Protein AF-A0A958FJ81-F1 (afdb_monomer_lite)

Secondary structure (DS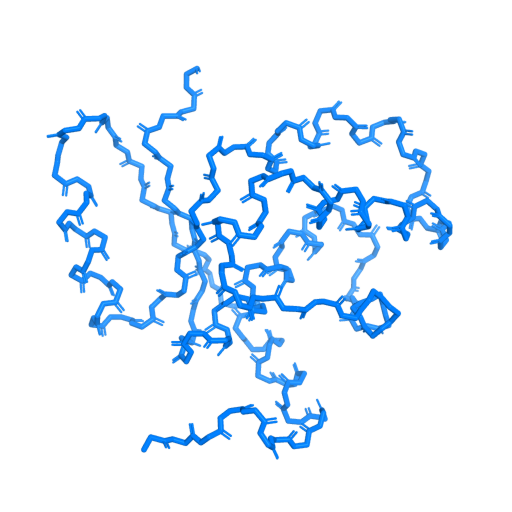SP, 8-state):
---GGGS-HHHHHHHHHHHHTSPPEEEE--TTSSHHHHHHHHHHHH-EEEE--SSHHHHHHHHGGGG--TTSHHHHHHHHHHHHHSTTHHHHSTT----HHHHHHT-SSSSHHHHHHHHHHHHHHHTT-SEEEEEES---

Foldseek 3Di:
DDDLVPDDPVVLLVLLVQQLPDDADEQEEAPPPCSVVVVVVCCVPQVELAFADQCPLVVLVVVLVVLPDLVPVVSVLVSLVVCCPPPCNCVRQPPQDDDSVVLVVSFPDSDSVSSVSSSQSSSSSVSVGSYGYYYHNDPD

Structure (mmCIF, N/CA/C/O backbone):
data_AF-A0A958FJ81-F1
#
_entry.id   AF-A0A958FJ81-F1
#
loop_
_atom_site.group_PDB
_atom_site.id
_atom_site.type_symbol
_atom_site.label_atom_id
_atom_site.label_alt_id
_atom_site.label_comp_id
_atom_site.label_asym_id
_atom_site.label_entity_id
_atom_site.label_seq_id
_atom_site.pdbx_PDB_ins_code
_atom_site.Cartn_x
_atom_site.Cartn_y
_atom_site.Cartn_z
_atom_site.occupancy
_atom_site.B_iso_or_equiv
_atom_site.auth_seq_id
_atom_site.auth_comp_id
_atom_site.auth_asym_id
_atom_site.auth_atom_id
_atom_site.pdbx_PDB_model_num
ATOM 1 N N . MET A 1 1 ? -21.718 -11.988 8.877 1.00 45.03 1 MET A N 1
ATOM 2 C CA . MET A 1 1 ? -20.321 -11.605 8.590 1.00 45.03 1 MET A CA 1
ATOM 3 C C . MET A 1 1 ? -20.007 -12.312 7.289 1.00 45.03 1 MET A C 1
ATOM 5 O O . MET A 1 1 ? -20.017 -13.530 7.301 1.00 45.03 1 MET A O 1
ATOM 9 N N . GLU A 1 2 ? -19.973 -11.595 6.166 1.00 49.75 2 GLU A N 1
ATOM 10 C CA . GLU A 1 2 ? -19.737 -12.222 4.853 1.00 49.75 2 GLU A CA 1
ATOM 11 C C . GLU A 1 2 ? -18.348 -12.859 4.828 1.00 49.75 2 GLU A C 1
ATOM 13 O O . GLU A 1 2 ? -17.392 -12.261 5.323 1.00 49.75 2 GLU A O 1
ATOM 18 N N . ASP A 1 3 ? -18.261 -14.074 4.294 1.00 50.91 3 ASP A N 1
ATOM 19 C CA . ASP A 1 3 ? -17.011 -14.811 4.165 1.00 50.91 3 ASP A CA 1
ATOM 20 C C . ASP A 1 3 ? -16.259 -14.314 2.919 1.00 50.91 3 ASP A C 1
ATOM 22 O O . ASP A 1 3 ? -16.578 -14.646 1.777 1.00 50.91 3 ASP A O 1
ATOM 26 N N . TYR A 1 4 ? -15.310 -13.403 3.136 1.00 55.81 4 TYR A N 1
ATOM 27 C CA . TYR A 1 4 ? -14.601 -12.670 2.077 1.00 55.81 4 TYR A CA 1
ATOM 28 C C . TYR A 1 4 ? -13.593 -13.530 1.293 1.00 55.81 4 TYR A C 1
ATOM 30 O O . TYR A 1 4 ? -13.112 -13.090 0.245 1.00 55.81 4 TYR A O 1
ATOM 38 N N . GLN A 1 5 ? -13.273 -14.730 1.791 1.00 54.81 5 GLN A N 1
ATOM 39 C CA . GLN A 1 5 ? -12.323 -15.667 1.180 1.00 54.81 5 GLN A CA 1
ATOM 40 C C . GLN A 1 5 ? -12.938 -16.468 0.012 1.00 54.81 5 GLN A C 1
ATOM 42 O O . GLN A 1 5 ? -12.200 -16.952 -0.837 1.00 54.81 5 GLN A O 1
ATOM 47 N N . THR A 1 6 ? -14.272 -16.562 -0.092 1.00 62.09 6 THR A N 1
ATOM 48 C CA . THR A 1 6 ? -14.977 -17.365 -1.120 1.00 62.09 6 THR A CA 1
ATOM 49 C C . THR A 1 6 ? -15.577 -16.543 -2.269 1.00 62.09 6 THR A C 1
ATOM 51 O O . THR A 1 6 ? -16.364 -17.061 -3.062 1.00 62.09 6 THR A O 1
ATOM 54 N N . MET A 1 7 ? -15.265 -15.246 -2.367 1.00 66.50 7 MET A N 1
ATOM 55 C CA . MET A 1 7 ? -15.808 -14.386 -3.425 1.00 66.50 7 MET A CA 1
ATOM 56 C C . MET A 1 7 ? -15.181 -14.680 -4.800 1.00 66.50 7 MET A C 1
ATOM 58 O O . MET A 1 7 ? -13.987 -14.975 -4.874 1.00 66.50 7 MET A O 1
ATOM 62 N N . PRO A 1 8 ? -15.940 -14.518 -5.906 1.00 77.88 8 PRO A N 1
ATOM 63 C CA . PRO A 1 8 ? -15.370 -14.553 -7.248 1.00 77.88 8 PRO A CA 1
ATOM 64 C C . PRO A 1 8 ? -14.228 -13.538 -7.367 1.00 77.88 8 PRO A C 1
ATOM 66 O O . PRO A 1 8 ? -14.359 -12.406 -6.892 1.00 77.88 8 PRO A O 1
ATOM 69 N N . LEU A 1 9 ? -13.134 -13.911 -8.038 1.00 71.81 9 LEU A N 1
ATOM 70 C CA . LEU A 1 9 ? -11.962 -13.041 -8.223 1.00 71.81 9 LEU A CA 1
ATOM 71 C C . LEU A 1 9 ? -12.337 -11.671 -8.813 1.00 71.81 9 LEU A C 1
ATOM 73 O O . LEU A 1 9 ? -11.823 -10.649 -8.368 1.00 71.81 9 LEU A O 1
ATOM 77 N N . SER A 1 10 ? -13.304 -11.625 -9.735 1.00 76.44 10 SER A N 1
ATOM 78 C CA . SER A 1 10 ? -13.827 -10.373 -10.301 1.00 76.44 10 SER A CA 1
ATOM 79 C C . SER A 1 10 ? -14.458 -9.450 -9.249 1.00 76.44 10 SER A C 1
ATOM 81 O O . SER A 1 10 ? -14.255 -8.235 -9.285 1.00 76.44 10 SER A O 1
ATOM 83 N N . THR A 1 11 ? -15.176 -10.010 -8.273 1.00 84.38 11 THR A N 1
ATOM 84 C CA . THR A 1 11 ? -15.790 -9.265 -7.164 1.00 84.38 11 THR A CA 1
ATOM 85 C C . THR A 1 11 ? -14.737 -8.770 -6.176 1.00 84.38 11 THR A C 1
ATOM 87 O O . THR A 1 11 ? -14.816 -7.626 -5.716 1.00 84.38 11 THR A O 1
ATOM 90 N N . LYS A 1 12 ? -13.726 -9.599 -5.878 1.00 89.50 12 LYS A N 1
ATOM 91 C CA . LYS A 1 12 ? -12.582 -9.209 -5.041 1.00 89.50 12 LYS A CA 1
ATOM 92 C C . LYS A 1 12 ? -11.860 -8.001 -5.645 1.00 89.50 12 LYS A C 1
ATOM 94 O O . LYS A 1 12 ? -11.693 -6.989 -4.964 1.00 89.50 12 LYS A O 1
ATOM 99 N N . GLU A 1 13 ? -11.504 -8.067 -6.927 1.00 93.31 13 GLU A N 1
ATOM 100 C CA . GLU A 1 13 ? -10.786 -6.985 -7.610 1.00 93.31 13 GLU A CA 1
ATOM 101 C C . GLU A 1 13 ? -11.593 -5.688 -7.665 1.00 93.31 13 GLU A C 1
ATOM 103 O O . GLU A 1 13 ? -11.061 -4.615 -7.371 1.00 93.31 13 GLU A O 1
ATOM 108 N N . ALA A 1 14 ? -12.897 -5.767 -7.949 1.00 92.56 14 ALA A N 1
ATOM 109 C CA . ALA A 1 14 ? -13.770 -4.596 -7.919 1.00 92.56 14 ALA A CA 1
ATOM 110 C C . ALA A 1 14 ? -13.767 -3.914 -6.539 1.00 92.56 14 ALA A C 1
ATOM 112 O O . ALA A 1 14 ? -13.678 -2.686 -6.444 1.00 92.56 14 ALA A O 1
ATOM 113 N N . LYS A 1 15 ? -13.801 -4.705 -5.458 1.00 93.56 15 LYS A N 1
ATOM 114 C CA . LYS A 1 15 ? -13.769 -4.188 -4.085 1.00 93.56 15 LYS A CA 1
ATOM 115 C C . LYS A 1 15 ? -12.410 -3.586 -3.729 1.00 93.56 15 LYS A C 1
ATOM 117 O O . LYS A 1 15 ? -12.363 -2.498 -3.161 1.00 93.56 15 LYS A O 1
ATOM 122 N N . ILE A 1 16 ? -11.310 -4.248 -4.083 1.00 95.19 16 ILE A N 1
ATOM 123 C CA . ILE A 1 16 ? -9.953 -3.725 -3.865 1.00 95.19 16 ILE A CA 1
ATOM 124 C C . ILE A 1 16 ? -9.777 -2.402 -4.600 1.00 95.19 16 ILE A C 1
ATOM 126 O O . ILE A 1 16 ? -9.313 -1.430 -4.005 1.00 95.19 16 ILE A O 1
ATOM 130 N N . ARG A 1 17 ? -10.217 -2.326 -5.858 1.00 94.50 17 ARG A N 1
ATOM 131 C CA . ARG A 1 17 ? -10.185 -1.098 -6.653 1.00 94.50 17 ARG A CA 1
ATOM 132 C C . ARG A 1 17 ? -10.986 0.024 -5.996 1.00 94.50 17 ARG A C 1
ATOM 134 O O . ARG A 1 17 ? -10.487 1.142 -5.879 1.00 94.50 17 ARG A O 1
ATOM 141 N N . GLN A 1 18 ? -12.192 -0.276 -5.509 1.00 94.75 18 GLN A N 1
ATOM 142 C CA . GLN A 1 18 ? -13.011 0.683 -4.767 1.00 94.75 18 GLN A CA 1
ATOM 143 C C . GLN A 1 18 ? -12.278 1.204 -3.523 1.00 94.75 18 GLN A C 1
ATOM 145 O O . GLN A 1 18 ? -12.193 2.415 -3.335 1.00 94.75 18 GLN A O 1
ATOM 150 N N . ILE A 1 19 ? -11.727 0.308 -2.697 1.00 95.19 19 ILE A N 1
ATOM 151 C CA . ILE A 1 19 ? -10.994 0.667 -1.475 1.00 95.19 19 ILE A CA 1
ATOM 152 C C . ILE A 1 19 ? -9.786 1.536 -1.819 1.00 95.19 19 ILE A C 1
ATOM 154 O O . ILE A 1 19 ? -9.608 2.599 -1.226 1.00 95.19 19 ILE A O 1
ATOM 158 N N . LYS A 1 20 ? -8.976 1.114 -2.792 1.00 94.50 20 LYS A N 1
ATOM 159 C CA . LYS A 1 20 ? -7.757 1.800 -3.232 1.00 94.50 20 LYS A CA 1
ATOM 160 C C . LYS A 1 20 ? -8.020 3.253 -3.635 1.00 94.50 20 LYS A C 1
ATOM 162 O O . LYS A 1 20 ? -7.237 4.134 -3.286 1.00 94.50 20 LYS A O 1
ATOM 167 N N . ASN A 1 21 ? -9.151 3.496 -4.297 1.00 93.31 21 ASN A N 1
ATOM 168 C CA . ASN A 1 21 ? -9.563 4.817 -4.772 1.00 93.31 21 ASN A CA 1
ATOM 169 C C . ASN A 1 21 ? -10.174 5.706 -3.675 1.00 93.31 21 ASN A C 1
ATOM 171 O O . ASN A 1 21 ? -10.480 6.871 -3.927 1.00 93.31 21 ASN A O 1
ATOM 175 N N . THR A 1 22 ? -10.333 5.201 -2.446 1.00 93.75 22 THR A N 1
ATOM 176 C CA . THR A 1 22 ? -10.703 6.049 -1.307 1.00 93.75 22 THR A CA 1
ATOM 177 C C . THR A 1 22 ? -9.515 6.893 -0.828 1.00 93.75 22 THR A C 1
ATOM 179 O O . THR A 1 22 ? -8.375 6.418 -0.846 1.00 93.75 22 THR A O 1
ATOM 182 N N . PRO A 1 23 ? -9.748 8.128 -0.342 1.00 91.19 23 PRO A N 1
ATOM 183 C CA . PRO A 1 23 ? -8.690 8.930 0.260 1.00 91.19 23 PRO A CA 1
ATOM 184 C C . PRO A 1 23 ? -8.087 8.230 1.491 1.00 91.19 23 PRO A C 1
ATOM 186 O O . PRO A 1 23 ? -8.852 7.852 2.399 1.00 91.19 23 PRO A O 1
ATOM 189 N N . PRO A 1 24 ? -6.748 8.087 1.562 1.00 91.06 24 PRO A N 1
ATOM 190 C CA . PRO A 1 24 ? -6.095 7.420 2.679 1.00 91.06 24 PRO A CA 1
ATOM 191 C C . PRO A 1 24 ? -6.248 8.200 3.981 1.00 91.06 24 PRO A C 1
ATOM 193 O O . PRO A 1 24 ? -6.343 9.427 3.987 1.00 91.06 24 PRO A O 1
ATOM 196 N N . VAL A 1 25 ? -6.217 7.478 5.101 1.00 90.25 25 VAL A N 1
ATOM 197 C CA . VAL A 1 25 ? -6.155 8.077 6.441 1.00 90.25 25 VAL A CA 1
ATOM 198 C C . VAL A 1 25 ? -4.801 7.798 7.068 1.00 90.25 25 VAL A C 1
ATOM 200 O O . VAL A 1 25 ? -4.422 6.644 7.255 1.00 90.25 25 VAL A O 1
ATOM 203 N N . PHE A 1 26 ? -4.093 8.858 7.443 1.00 87.56 26 PHE A N 1
ATOM 204 C CA . PHE A 1 26 ? -2.839 8.755 8.176 1.00 87.56 26 PHE A CA 1
ATOM 205 C C . PHE A 1 26 ? -3.019 9.268 9.598 1.00 87.56 26 PHE A C 1
ATOM 207 O O . PHE A 1 26 ? -3.521 10.369 9.812 1.00 87.56 26 PHE A O 1
ATOM 214 N N . ILE A 1 27 ? -2.610 8.458 10.573 1.00 86.19 27 ILE A N 1
ATOM 215 C CA . ILE A 1 27 ? -2.516 8.881 11.971 1.00 86.19 27 ILE A CA 1
ATOM 216 C C . ILE A 1 27 ? -1.044 9.144 12.265 1.00 86.19 27 ILE A C 1
ATOM 218 O O . ILE A 1 27 ? -0.240 8.208 12.280 1.00 86.19 27 ILE A O 1
ATOM 222 N N . ILE A 1 28 ? -0.729 10.415 12.507 1.00 83.75 28 ILE A N 1
ATOM 223 C CA . ILE A 1 28 ? 0.607 10.916 12.834 1.00 83.75 28 ILE A CA 1
ATOM 224 C C . ILE A 1 28 ? 0.575 11.434 14.271 1.00 83.75 28 ILE A C 1
ATOM 226 O O . ILE A 1 28 ? -0.376 12.101 14.676 1.00 83.75 28 ILE A O 1
ATOM 230 N N . GLY A 1 29 ? 1.603 11.121 15.050 1.00 78.62 29 GLY A N 1
ATOM 231 C CA . GLY A 1 29 ? 1.783 11.681 16.384 1.00 78.62 29 GLY A CA 1
ATOM 232 C C . GLY A 1 29 ? 2.860 10.938 17.157 1.00 78.62 29 GLY A C 1
ATOM 233 O O . GLY A 1 29 ? 3.096 9.760 16.900 1.00 78.62 29 GLY A O 1
ATOM 234 N N . SER A 1 30 ? 3.466 11.623 18.125 1.00 79.38 30 SER A N 1
ATOM 235 C CA . SER A 1 30 ? 4.607 11.117 18.890 1.00 79.38 30 SER A CA 1
ATOM 236 C C . SER A 1 30 ? 4.292 9.839 19.668 1.00 79.38 30 SER A C 1
ATOM 238 O O . SER A 1 30 ? 3.135 9.531 20.002 1.00 79.38 30 SER A O 1
ATOM 240 N N . GLN A 1 31 ? 5.333 9.079 20.011 1.00 75.81 31 GLN A N 1
ATOM 241 C CA . GLN A 1 31 ? 5.180 7.914 20.872 1.00 75.81 31 GLN A CA 1
ATOM 242 C C . GLN A 1 31 ? 4.511 8.310 22.204 1.00 75.81 31 GLN A C 1
ATOM 244 O O . GLN A 1 31 ? 4.840 9.321 22.811 1.00 75.81 31 GLN A O 1
ATOM 249 N N . ARG A 1 32 ? 3.553 7.492 22.668 1.00 77.69 32 ARG A N 1
ATOM 250 C CA . ARG A 1 32 ? 2.780 7.690 23.919 1.00 77.69 32 ARG A CA 1
ATOM 251 C C . ARG A 1 32 ? 1.780 8.865 23.937 1.00 77.69 32 ARG A C 1
ATOM 253 O O . ARG A 1 32 ? 1.129 9.045 24.956 1.00 77.69 32 ARG A O 1
ATOM 260 N N . SER A 1 33 ? 1.519 9.544 22.819 1.00 81.19 33 SER A N 1
ATOM 261 C CA . SER A 1 33 ? 0.509 10.627 22.698 1.00 81.19 33 SER A CA 1
ATOM 262 C C . SER A 1 33 ? -0.968 10.181 22.652 1.00 81.19 33 SER A C 1
ATOM 264 O O . SER A 1 33 ? -1.860 10.972 22.365 1.00 81.19 33 SER A O 1
ATOM 266 N N . GLY A 1 34 ? -1.265 8.898 22.872 1.00 81.94 34 GLY A N 1
ATOM 267 C CA . GLY A 1 34 ? -2.631 8.370 22.743 1.00 81.94 34 GLY A CA 1
ATOM 268 C C . GLY A 1 34 ? -3.049 7.984 21.315 1.00 81.94 34 GLY A C 1
ATOM 269 O O . GLY A 1 34 ? -4.150 7.463 21.127 1.00 81.94 34 GLY A O 1
ATOM 270 N N . THR A 1 35 ? -2.166 8.087 20.312 1.00 84.75 35 THR A N 1
ATOM 271 C CA . THR A 1 35 ? -2.445 7.651 18.922 1.00 84.75 35 THR A CA 1
ATOM 272 C C . THR A 1 35 ? -2.873 6.185 18.812 1.00 84.75 35 THR A C 1
ATOM 274 O O . THR A 1 35 ? -3.602 5.818 17.897 1.00 84.75 35 THR A O 1
ATOM 277 N N . SER A 1 36 ? -2.466 5.314 19.743 1.00 85.06 36 SER A N 1
ATOM 278 C CA . SER A 1 36 ? -2.942 3.920 19.815 1.00 85.06 36 SER A CA 1
ATOM 279 C C . SER A 1 36 ? -4.404 3.789 20.240 1.00 85.06 36 SER A C 1
ATOM 281 O O . SER A 1 36 ? -5.082 2.867 19.791 1.00 85.06 36 SER A O 1
ATOM 283 N N . PHE A 1 37 ? -4.895 4.676 21.106 1.00 87.00 37 PHE A N 1
ATOM 284 C CA . PHE A 1 37 ? -6.309 4.714 21.467 1.00 87.00 37 PHE A CA 1
ATOM 285 C C . PHE A 1 37 ? -7.141 5.242 20.296 1.00 87.00 37 PHE A C 1
ATOM 287 O O . PHE A 1 37 ? -8.053 4.548 19.851 1.00 87.00 37 PHE A O 1
ATOM 294 N N . LEU A 1 38 ? -6.744 6.387 19.726 1.00 86.44 38 LEU A N 1
ATOM 295 C CA . LEU A 1 38 ? -7.403 6.985 18.561 1.00 86.44 38 LEU A CA 1
ATOM 296 C C . LEU A 1 38 ? -7.479 6.010 17.379 1.00 86.44 38 LEU A C 1
ATOM 298 O O . LEU A 1 38 ? -8.542 5.811 16.799 1.00 86.44 38 LEU A O 1
ATOM 302 N N . TYR A 1 39 ? -6.369 5.334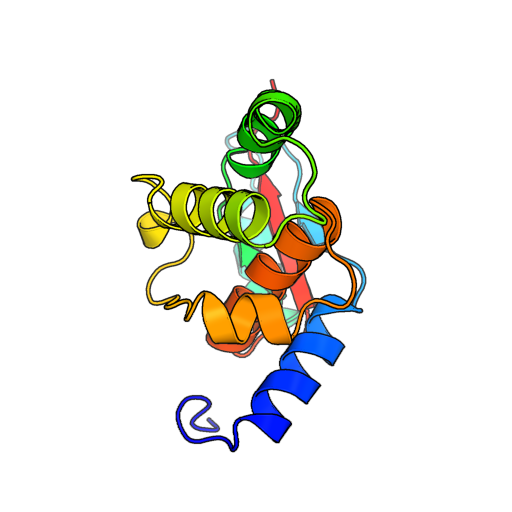 17.083 1.00 86.69 39 TYR A N 1
ATOM 303 C CA . TYR A 1 39 ? -6.300 4.275 16.079 1.00 86.69 39 TYR A CA 1
ATOM 304 C C . TYR A 1 39 ? -7.375 3.199 16.288 1.00 86.69 39 TYR A C 1
ATOM 306 O O . TYR A 1 39 ? -8.092 2.870 15.349 1.00 86.69 39 TYR A O 1
ATOM 314 N N . ARG A 1 40 ? -7.525 2.669 17.513 1.00 86.12 40 ARG A N 1
ATOM 315 C CA . ARG A 1 40 ? -8.495 1.597 17.806 1.00 86.12 40 ARG A CA 1
ATOM 316 C C . ARG A 1 40 ? -9.935 2.086 17.671 1.00 86.12 40 ARG A C 1
ATOM 318 O O . ARG A 1 40 ? -10.773 1.357 17.144 1.00 86.12 40 ARG A O 1
ATOM 325 N N . LEU A 1 41 ? -10.205 3.312 18.120 1.00 88.12 41 LEU A N 1
ATOM 326 C CA . LEU A 1 41 ? -11.515 3.949 18.000 1.00 88.12 41 LEU A CA 1
ATOM 327 C C . LEU A 1 41 ? -11.908 4.100 16.521 1.00 88.12 41 LEU A C 1
ATOM 329 O O . LEU A 1 41 ? -12.951 3.606 16.094 1.00 88.12 41 LEU A O 1
ATOM 333 N N . ILE A 1 42 ? -11.036 4.720 15.723 1.00 88.44 42 ILE A N 1
ATOM 334 C CA . ILE A 1 42 ? -11.277 4.972 14.300 1.00 88.44 42 ILE A CA 1
ATOM 335 C C . ILE A 1 42 ? -11.367 3.660 13.520 1.00 88.44 42 ILE A C 1
ATOM 337 O O . ILE A 1 42 ? -12.273 3.498 12.706 1.00 88.44 42 ILE A O 1
ATOM 341 N N . GLN A 1 43 ? -10.475 2.700 13.781 1.00 86.81 43 GLN A N 1
ATOM 342 C CA . GLN A 1 43 ? -10.498 1.401 13.111 1.00 86.81 43 GLN A CA 1
ATOM 343 C C . GLN A 1 43 ? -11.849 0.698 13.302 1.00 86.81 43 GLN A C 1
ATOM 345 O O . GLN A 1 43 ? -12.403 0.173 12.338 1.00 86.81 43 GLN A O 1
ATOM 350 N N . ARG A 1 44 ? -12.402 0.719 14.524 1.00 85.00 44 ARG A N 1
ATOM 351 C CA . ARG A 1 44 ? -13.681 0.071 14.845 1.00 85.00 44 ARG A CA 1
ATOM 352 C C . ARG A 1 44 ? -14.877 0.764 14.192 1.00 85.00 44 ARG A C 1
ATOM 354 O O . ARG A 1 44 ? -15.740 0.084 13.645 1.00 85.00 44 ARG A O 1
ATOM 361 N N . HIS A 1 45 ? -14.947 2.092 14.268 1.00 87.19 45 HIS A N 1
ATOM 362 C CA . HIS A 1 45 ? -16.142 2.836 13.856 1.00 87.19 45 HIS A CA 1
ATOM 363 C C . HIS A 1 45 ? -16.133 3.241 12.381 1.00 87.19 45 HIS A C 1
ATOM 365 O O . HIS A 1 45 ? -17.179 3.228 11.743 1.00 87.19 45 HIS A O 1
ATOM 371 N N . LEU A 1 46 ? -14.962 3.553 11.823 1.00 87.12 46 LEU A N 1
ATOM 372 C CA . LEU A 1 46 ? -14.817 3.988 10.431 1.00 87.12 46 LEU A CA 1
ATOM 373 C C . LEU A 1 46 ? -14.353 2.860 9.501 1.00 87.12 46 LEU A C 1
ATOM 375 O O . LEU A 1 46 ? -14.176 3.101 8.313 1.00 87.12 46 LEU A O 1
ATOM 379 N N . ARG A 1 47 ? -14.160 1.638 10.030 1.00 89.12 47 ARG A N 1
ATOM 380 C CA . ARG A 1 47 ? -13.744 0.431 9.289 1.00 89.12 47 ARG A CA 1
ATOM 381 C C . ARG A 1 47 ? -12.600 0.729 8.310 1.00 89.12 47 ARG A C 1
ATOM 383 O O . ARG A 1 47 ? -12.732 0.526 7.102 1.00 89.12 47 ARG A O 1
ATOM 390 N N . ILE A 1 48 ? -11.498 1.243 8.858 1.00 90.19 48 ILE A N 1
ATOM 391 C CA . ILE A 1 48 ? -10.275 1.577 8.118 1.00 90.19 48 ILE A CA 1
ATOM 392 C C . ILE A 1 48 ? -9.234 0.482 8.347 1.00 90.19 48 ILE A C 1
ATOM 394 O O . ILE A 1 48 ? -8.881 0.174 9.488 1.00 90.19 48 ILE A O 1
ATOM 398 N N . GLY A 1 49 ? -8.724 -0.088 7.260 1.00 90.19 49 GLY A N 1
ATOM 399 C CA . GLY A 1 49 ? -7.637 -1.054 7.268 1.00 90.19 49 GLY A CA 1
ATOM 400 C C . GLY A 1 49 ? -6.306 -0.338 7.412 1.00 90.19 49 GLY A C 1
ATOM 401 O O . GLY A 1 49 ? -5.670 0.009 6.419 1.00 90.19 49 GLY A O 1
ATOM 402 N N . PHE A 1 50 ? -5.892 -0.088 8.650 1.00 86.25 50 PHE A N 1
ATOM 403 C CA . PHE A 1 50 ? -4.598 0.525 8.903 1.00 86.25 50 PHE A CA 1
ATOM 404 C C . PHE A 1 50 ? -3.474 -0.505 8.781 1.00 86.25 50 PHE A C 1
ATOM 406 O O . PHE A 1 50 ? -3.427 -1.469 9.551 1.00 86.25 50 PHE A O 1
ATOM 413 N N . GLY A 1 51 ? -2.557 -0.296 7.841 1.00 79.75 51 GLY A N 1
ATOM 414 C CA . GLY A 1 51 ? -1.288 -1.017 7.821 1.00 79.75 51 GLY A CA 1
ATOM 415 C C . GLY A 1 51 ? -0.384 -0.516 8.944 1.00 79.75 51 GLY A C 1
ATOM 416 O O . GLY A 1 51 ? -0.371 0.673 9.279 1.00 79.75 51 GLY A O 1
ATOM 417 N N . ARG A 1 52 ? 0.373 -1.430 9.552 1.00 74.56 52 ARG A N 1
ATOM 418 C CA . ARG A 1 52 ? 1.359 -1.099 10.592 1.00 74.56 52 ARG A CA 1
ATOM 419 C C . ARG A 1 52 ? 2.738 -0.921 9.969 1.00 74.56 52 ARG A C 1
ATOM 421 O O . ARG A 1 52 ? 3.702 -1.499 10.468 1.00 74.56 52 ARG A O 1
ATOM 428 N N . ASP A 1 53 ? 2.819 -0.181 8.869 1.00 72.94 53 ASP A N 1
ATOM 429 C CA . ASP A 1 53 ? 4.097 0.103 8.232 1.00 72.94 53 ASP A CA 1
ATOM 430 C C . ASP A 1 53 ? 4.911 1.064 9.107 1.00 72.94 53 ASP A C 1
ATOM 432 O O . ASP A 1 53 ? 4.481 2.176 9.397 1.00 72.94 53 ASP A O 1
ATOM 436 N N . ASN A 1 54 ? 6.095 0.633 9.535 1.00 73.25 54 ASN A N 1
ATOM 437 C CA . ASN A 1 54 ? 7.031 1.473 10.286 1.00 73.25 54 ASN A CA 1
ATOM 438 C C . ASN A 1 54 ? 8.014 2.170 9.323 1.00 73.25 54 ASN A C 1
ATOM 440 O O . ASN A 1 54 ? 9.217 2.214 9.575 1.00 73.25 54 ASN A O 1
ATOM 444 N N . GLY A 1 55 ? 7.509 2.669 8.193 1.00 77.25 55 GLY A N 1
ATOM 445 C CA . GLY A 1 55 ? 8.308 3.331 7.165 1.00 77.25 55 GLY A CA 1
ATOM 446 C C . GLY A 1 55 ? 9.084 2.387 6.241 1.00 77.25 55 GLY A C 1
ATOM 447 O O . GLY A 1 55 ? 10.002 2.853 5.567 1.00 77.25 55 GLY A O 1
ATOM 448 N N . ASN A 1 56 ? 8.734 1.099 6.152 1.00 81.81 56 ASN A N 1
ATOM 449 C CA . ASN A 1 56 ? 9.359 0.186 5.190 1.00 81.81 56 ASN A CA 1
ATOM 450 C C . ASN A 1 56 ? 9.093 0.649 3.760 1.00 81.81 56 ASN A C 1
ATOM 452 O O . ASN A 1 56 ? 10.024 0.678 2.960 1.00 81.81 56 ASN A O 1
ATOM 456 N N . PHE A 1 57 ? 7.881 1.129 3.455 1.00 87.38 57 PHE A N 1
ATOM 457 C CA . PHE A 1 57 ? 7.610 1.697 2.133 1.00 87.38 57 PHE A CA 1
ATOM 458 C C . PHE A 1 57 ? 8.398 2.992 1.881 1.00 87.38 57 PHE A C 1
ATOM 460 O O . PHE A 1 57 ? 8.761 3.291 0.747 1.00 87.38 57 PHE A O 1
ATOM 467 N N . VAL A 1 58 ? 8.741 3.765 2.910 1.00 86.81 58 VAL A N 1
ATOM 468 C CA . VAL A 1 58 ? 9.619 4.934 2.721 1.00 86.81 58 VAL A CA 1
ATOM 469 C C . VAL A 1 58 ? 11.064 4.496 2.471 1.00 86.81 58 VAL A C 1
ATOM 471 O O . VAL A 1 58 ? 11.740 5.067 1.619 1.00 86.81 58 VAL A O 1
ATOM 474 N N . ARG A 1 59 ? 11.545 3.462 3.170 1.00 86.31 59 ARG A N 1
ATOM 475 C CA . ARG A 1 59 ? 12.887 2.893 2.962 1.00 86.31 59 ARG A CA 1
ATOM 476 C C . ARG A 1 59 ? 13.029 2.280 1.569 1.00 86.31 59 ARG A C 1
ATOM 478 O O . ARG A 1 59 ? 13.983 2.601 0.873 1.00 86.31 59 ARG A O 1
ATOM 485 N N . LEU A 1 60 ? 12.054 1.487 1.134 1.00 88.50 60 LEU A N 1
ATOM 486 C CA . LEU A 1 60 ? 12.006 0.900 -0.207 1.00 88.50 60 LEU A CA 1
ATOM 487 C C . LEU A 1 60 ? 11.952 1.957 -1.309 1.00 88.50 60 LEU A C 1
ATOM 489 O O . LEU A 1 60 ? 12.619 1.810 -2.326 1.00 88.50 60 LEU A O 1
ATOM 493 N N . MET A 1 61 ? 11.238 3.066 -1.089 1.00 90.69 61 MET A N 1
ATOM 494 C CA . MET A 1 61 ? 11.227 4.184 -2.035 1.00 90.69 61 MET A CA 1
ATOM 495 C C . MET A 1 61 ? 12.638 4.740 -2.282 1.00 90.69 61 MET A C 1
ATOM 497 O O . MET A 1 61 ? 12.967 5.094 -3.409 1.00 90.69 61 MET A O 1
ATOM 501 N N . LYS A 1 62 ? 13.496 4.781 -1.251 1.00 91.56 62 LYS A N 1
ATOM 502 C CA . LYS A 1 62 ? 14.904 5.199 -1.393 1.00 91.56 62 LYS A CA 1
ATOM 503 C C . LYS A 1 62 ? 15.742 4.183 -2.172 1.00 91.56 62 LYS A C 1
ATOM 505 O O . LYS A 1 62 ? 16.750 4.558 -2.760 1.00 91.56 62 LYS A O 1
ATOM 510 N N . LEU A 1 63 ? 15.329 2.917 -2.176 1.00 92.38 63 LEU A N 1
ATOM 511 C CA . LEU A 1 63 ? 15.974 1.843 -2.928 1.00 92.38 63 LEU A CA 1
ATOM 512 C C . LEU A 1 63 ? 15.422 1.698 -4.353 1.00 92.38 63 LEU A C 1
ATOM 514 O O . LEU A 1 63 ? 15.989 0.954 -5.146 1.00 92.38 63 LEU A O 1
ATOM 518 N N . LEU A 1 64 ? 14.358 2.428 -4.702 1.00 94.31 64 LEU A N 1
ATOM 519 C CA . LEU A 1 64 ? 13.689 2.329 -5.997 1.00 94.31 64 LEU A CA 1
ATOM 520 C C . LEU A 1 64 ? 14.634 2.458 -7.209 1.00 94.31 64 LEU A C 1
ATOM 522 O O . LEU A 1 64 ? 14.476 1.668 -8.137 1.00 94.31 64 LEU A O 1
ATOM 526 N N . PRO A 1 65 ? 15.654 3.347 -7.216 1.00 95.56 65 PRO A N 1
ATOM 527 C CA . PRO A 1 65 ? 16.597 3.431 -8.334 1.00 95.56 65 PRO A CA 1
ATOM 528 C C . PRO A 1 65 ? 17.370 2.131 -8.610 1.00 95.56 65 PRO A C 1
ATOM 530 O O . PRO A 1 65 ? 17.743 1.880 -9.752 1.00 95.56 65 PRO A O 1
ATOM 533 N N . TYR A 1 66 ? 17.571 1.273 -7.602 1.00 95.94 66 TYR A N 1
ATOM 534 C CA . TYR A 1 66 ? 18.236 -0.028 -7.764 1.00 95.94 66 TYR A CA 1
ATOM 535 C C . TYR A 1 66 ? 17.330 -1.094 -8.394 1.00 95.94 66 TYR A C 1
ATOM 537 O O . TYR A 1 66 ? 17.795 -2.190 -8.711 1.00 95.94 66 TYR A O 1
ATOM 545 N N . TYR A 1 67 ? 16.037 -0.803 -8.567 1.00 96.00 67 TYR A N 1
ATOM 546 C CA . TYR A 1 67 ? 15.104 -1.693 -9.253 1.00 96.00 67 TYR A CA 1
ATOM 547 C C . TYR A 1 67 ? 15.119 -1.542 -10.770 1.00 96.00 67 TYR A C 1
ATOM 549 O O . TYR A 1 67 ? 14.727 -2.480 -11.452 1.00 96.00 67 TYR A O 1
ATOM 557 N N . GLY A 1 68 ? 15.632 -0.428 -11.297 1.00 96.12 68 GLY A N 1
ATOM 558 C CA . GLY A 1 68 ? 15.564 -0.123 -12.724 1.00 96.12 68 GLY A CA 1
ATOM 559 C C . GLY A 1 68 ? 14.169 0.339 -13.152 1.00 96.12 68 GLY A C 1
ATOM 560 O O . GLY A 1 68 ? 13.386 0.843 -12.344 1.00 96.12 68 GLY A O 1
ATOM 561 N N . ASP A 1 69 ? 13.864 0.197 -14.442 1.00 97.00 69 ASP A N 1
ATOM 562 C CA . ASP A 1 69 ? 12.566 0.587 -14.995 1.00 97.00 69 ASP A CA 1
ATOM 563 C C . ASP A 1 69 ? 11.477 -0.412 -14.580 1.00 97.00 69 ASP A C 1
ATOM 565 O O . ASP A 1 69 ? 11.565 -1.600 -14.892 1.00 97.00 69 ASP A O 1
ATOM 569 N N . LEU A 1 70 ? 10.432 0.072 -13.904 1.00 96.88 70 LEU A N 1
ATOM 570 C CA . LEU A 1 70 ? 9.282 -0.739 -13.488 1.00 96.88 70 LEU A CA 1
ATOM 571 C C . LEU A 1 70 ? 8.358 -1.127 -14.650 1.00 96.88 70 LEU A C 1
ATOM 573 O O . LEU A 1 70 ? 7.465 -1.956 -14.469 1.00 96.88 70 LEU A O 1
ATOM 577 N N . ASN A 1 71 ? 8.541 -0.548 -15.840 1.00 96.62 71 ASN A N 1
ATOM 578 C CA . ASN A 1 71 ? 7.874 -1.039 -17.041 1.00 96.62 71 ASN A CA 1
ATOM 579 C C . ASN A 1 71 ? 8.428 -2.395 -17.487 1.00 96.62 71 ASN A C 1
ATOM 581 O O . ASN A 1 71 ? 7.706 -3.132 -18.157 1.00 96.62 71 ASN A O 1
ATOM 585 N N . ASP A 1 72 ? 9.634 -2.770 -17.057 1.00 97.62 72 ASP A N 1
ATOM 586 C CA . ASP A 1 72 ? 10.121 -4.138 -17.172 1.00 97.62 72 ASP A CA 1
ATOM 587 C C . ASP A 1 72 ? 9.439 -5.023 -16.114 1.00 97.62 72 ASP A C 1
ATOM 589 O O . ASP A 1 72 ? 9.532 -4.799 -14.902 1.00 97.62 72 ASP A O 1
ATOM 593 N N . THR A 1 73 ? 8.738 -6.057 -16.581 1.00 96.75 73 THR A N 1
ATOM 594 C CA . THR A 1 73 ? 8.020 -6.997 -15.716 1.00 96.75 73 THR A CA 1
ATOM 595 C C . THR A 1 73 ? 8.953 -7.740 -14.756 1.00 96.75 73 THR A C 1
ATOM 597 O O . THR A 1 73 ? 8.533 -8.025 -13.635 1.00 96.75 73 THR A O 1
ATOM 600 N N . ALA A 1 74 ? 10.206 -8.016 -15.130 1.00 97.56 74 ALA A N 1
ATOM 601 C CA . ALA A 1 74 ? 11.168 -8.665 -14.241 1.00 97.56 74 ALA A CA 1
ATOM 602 C C . ALA A 1 74 ? 11.550 -7.752 -13.065 1.00 97.56 74 ALA A C 1
ATOM 604 O O . ALA A 1 74 ? 11.548 -8.189 -11.912 1.00 97.56 74 ALA A O 1
ATOM 605 N N . ASN A 1 75 ? 11.791 -6.467 -13.340 1.00 97.62 75 ASN A N 1
ATOM 606 C CA . ASN A 1 75 ? 12.093 -5.463 -12.316 1.00 97.62 75 ASN A CA 1
ATOM 607 C C . ASN A 1 75 ? 10.907 -5.242 -11.373 1.00 97.62 75 ASN A C 1
ATOM 609 O O . ASN A 1 75 ? 11.074 -5.215 -10.152 1.00 97.62 75 ASN A O 1
ATOM 613 N N . LEU A 1 76 ? 9.698 -5.143 -11.933 1.00 97.50 76 LEU A N 1
ATOM 614 C CA . LEU A 1 76 ? 8.462 -5.010 -11.166 1.00 97.50 76 LEU A CA 1
ATOM 615 C C . LEU A 1 76 ? 8.213 -6.227 -10.268 1.00 97.50 76 LEU A C 1
ATOM 617 O O . LEU A 1 76 ? 7.902 -6.068 -9.087 1.00 97.50 76 LEU A O 1
ATOM 621 N N . ARG A 1 77 ? 8.383 -7.440 -10.809 1.00 97.94 77 ARG A N 1
ATOM 622 C CA . ARG A 1 77 ? 8.249 -8.689 -10.052 1.00 97.94 77 ARG A CA 1
ATOM 623 C C . ARG A 1 77 ? 9.253 -8.746 -8.909 1.00 97.94 77 ARG A C 1
ATOM 625 O O . ARG A 1 77 ? 8.863 -9.075 -7.793 1.00 97.94 77 ARG A O 1
ATOM 632 N N . ARG A 1 78 ? 10.513 -8.385 -9.168 1.00 97.25 78 ARG A N 1
ATOM 633 C CA . ARG A 1 78 ? 11.556 -8.343 -8.138 1.00 97.25 78 ARG A CA 1
ATOM 634 C C . ARG A 1 78 ? 11.208 -7.363 -7.024 1.00 97.25 78 ARG A C 1
ATOM 636 O O . ARG A 1 78 ? 11.302 -7.731 -5.865 1.00 97.25 78 ARG A O 1
ATOM 643 N N . LEU A 1 79 ? 10.738 -6.160 -7.355 1.00 96.69 79 LEU A N 1
ATOM 644 C CA . LEU A 1 79 ? 10.287 -5.191 -6.352 1.00 96.69 79 LEU A CA 1
ATOM 645 C C . LEU A 1 79 ? 9.155 -5.745 -5.478 1.00 96.69 79 LEU A C 1
ATOM 647 O O . LEU A 1 79 ? 9.196 -5.598 -4.261 1.00 96.69 79 LEU A O 1
ATOM 651 N N . ILE A 1 80 ? 8.142 -6.369 -6.082 1.00 96.62 80 ILE A N 1
ATOM 652 C CA . ILE A 1 80 ? 7.005 -6.923 -5.334 1.00 96.62 80 ILE A CA 1
ATOM 653 C C . ILE A 1 80 ? 7.446 -8.105 -4.461 1.00 96.62 80 ILE A C 1
ATOM 655 O O . ILE A 1 80 ? 7.027 -8.163 -3.307 1.00 96.62 80 ILE A O 1
ATOM 659 N N . SER A 1 81 ? 8.312 -8.989 -4.974 1.00 96.00 81 SER A N 1
ATOM 660 C CA . SER A 1 81 ? 8.913 -10.082 -4.194 1.00 96.00 81 SER A CA 1
ATOM 661 C C . SER A 1 81 ? 9.688 -9.532 -3.001 1.00 96.00 81 SER A C 1
ATOM 663 O O . SER A 1 81 ? 9.402 -9.871 -1.860 1.00 96.00 81 SER A O 1
ATOM 665 N N . ASP A 1 82 ? 10.584 -8.576 -3.241 1.00 94.62 82 ASP A N 1
ATOM 666 C CA . ASP A 1 82 ? 11.397 -7.995 -2.179 1.00 94.62 82 ASP A CA 1
ATOM 667 C C . ASP A 1 82 ? 10.524 -7.331 -1.105 1.00 94.62 82 ASP A C 1
ATOM 669 O O . ASP A 1 82 ? 10.856 -7.414 0.070 1.00 94.62 82 ASP A O 1
ATOM 673 N N . ILE A 1 83 ? 9.386 -6.715 -1.465 1.00 92.62 83 ILE A N 1
ATOM 674 C CA . ILE A 1 83 ? 8.427 -6.160 -0.494 1.00 92.62 83 ILE A CA 1
ATOM 675 C C . ILE A 1 83 ? 7.836 -7.251 0.409 1.00 92.62 83 ILE A C 1
ATOM 677 O O . ILE A 1 83 ? 7.763 -7.043 1.624 1.00 92.62 83 ILE A O 1
ATOM 681 N N . ILE A 1 84 ? 7.375 -8.367 -0.166 1.00 93.00 84 ILE A N 1
ATOM 682 C CA . ILE A 1 84 ? 6.739 -9.452 0.601 1.00 93.00 84 ILE A CA 1
ATOM 683 C C . ILE A 1 84 ? 7.755 -10.250 1.426 1.00 93.00 84 ILE A C 1
ATOM 685 O O . ILE A 1 84 ? 7.406 -10.745 2.498 1.00 93.00 84 ILE A O 1
ATOM 689 N N . ASP A 1 85 ? 9.008 -10.298 0.969 1.00 91.38 85 ASP A N 1
ATOM 690 C CA . ASP A 1 85 ? 10.111 -11.016 1.608 1.00 91.38 85 ASP A CA 1
ATOM 691 C C . ASP A 1 85 ? 10.767 -10.216 2.749 1.00 91.38 85 ASP A C 1
ATOM 693 O O . ASP A 1 85 ? 11.587 -10.754 3.500 1.00 91.38 85 ASP A O 1
ATOM 697 N N . ILE A 1 86 ? 10.387 -8.943 2.949 1.00 88.06 86 ILE A N 1
ATOM 698 C CA . ILE A 1 86 ? 10.814 -8.171 4.125 1.00 88.06 86 ILE A CA 1
ATOM 699 C C . ILE A 1 86 ? 10.409 -8.942 5.395 1.00 88.06 86 ILE A C 1
ATOM 701 O O . ILE A 1 86 ? 9.219 -9.212 5.584 1.00 88.06 86 ILE A O 1
ATOM 705 N N . PRO A 1 87 ? 11.338 -9.229 6.331 1.00 83.38 87 PRO A N 1
ATOM 706 C CA . PRO A 1 87 ? 11.043 -10.009 7.539 1.00 83.38 87 PRO A CA 1
ATOM 707 C C . PRO A 1 87 ? 9.870 -9.470 8.373 1.00 83.38 87 PRO A C 1
ATOM 709 O O . PRO A 1 87 ? 9.175 -10.204 9.082 1.00 83.38 87 PRO A O 1
ATOM 712 N N . GLU A 1 88 ? 9.639 -8.161 8.327 1.00 83.06 88 GLU A N 1
ATOM 713 C CA . GLU A 1 88 ? 8.533 -7.503 9.004 1.00 83.06 88 GLU A CA 1
ATOM 714 C C . GLU A 1 88 ? 7.204 -7.566 8.243 1.00 83.06 88 GLU A C 1
ATOM 716 O O . GLU A 1 88 ? 6.177 -7.329 8.881 1.00 83.06 88 GLU A O 1
ATOM 721 N N . PHE A 1 89 ? 7.175 -7.877 6.941 1.00 85.69 89 PHE A N 1
ATOM 722 C CA . PHE A 1 89 ? 5.968 -7.821 6.107 1.00 85.69 89 PHE A CA 1
ATOM 723 C C . PHE A 1 89 ? 4.830 -8.644 6.715 1.00 85.69 89 PHE A C 1
ATOM 725 O O . PHE A 1 89 ? 3.797 -8.079 7.076 1.00 85.69 89 PHE A O 1
ATOM 732 N N . GLY A 1 90 ? 5.056 -9.934 6.980 1.00 84.25 90 GLY A N 1
ATOM 733 C CA . GLY A 1 90 ? 4.054 -10.806 7.606 1.00 84.25 90 GLY A CA 1
ATOM 734 C C . GLY A 1 90 ? 3.640 -10.363 9.018 1.00 84.25 90 GLY A C 1
ATOM 735 O O . GLY A 1 90 ? 2.498 -10.555 9.429 1.00 84.25 90 GLY A O 1
ATOM 736 N N . LYS A 1 91 ? 4.523 -9.683 9.764 1.00 83.25 91 LYS A N 1
ATOM 737 C CA . LYS A 1 91 ? 4.178 -9.099 11.077 1.00 83.25 91 LYS A CA 1
ATOM 738 C C . LYS A 1 91 ? 3.305 -7.850 10.938 1.00 83.25 91 LYS A C 1
ATOM 740 O O . LYS A 1 91 ? 2.534 -7.535 11.848 1.00 83.25 91 LYS A O 1
ATOM 745 N N . ARG A 1 92 ? 3.450 -7.095 9.844 1.00 81.69 92 ARG A N 1
ATOM 746 C CA . ARG A 1 92 ? 2.707 -5.845 9.594 1.00 81.69 92 ARG A CA 1
ATOM 747 C C . ARG A 1 92 ? 1.391 -6.082 8.869 1.00 81.69 92 ARG A C 1
ATOM 749 O O . ARG A 1 92 ? 0.432 -5.363 9.150 1.00 81.69 92 ARG A O 1
ATOM 756 N N . PHE A 1 93 ? 1.349 -7.112 8.034 1.00 87.50 93 PHE A N 1
ATOM 757 C CA . PHE A 1 93 ? 0.201 -7.555 7.256 1.00 87.50 93 PHE A CA 1
ATOM 758 C C . PHE A 1 93 ? -0.119 -9.036 7.544 1.00 87.50 93 PHE A C 1
ATOM 760 O O . PHE A 1 93 ? -0.069 -9.872 6.646 1.00 87.50 93 PHE A O 1
ATOM 767 N N . PRO A 1 94 ? -0.436 -9.411 8.800 1.00 87.75 94 PRO A N 1
ATOM 768 C CA . PRO A 1 94 ? -0.657 -10.809 9.162 1.00 87.75 94 PRO A CA 1
ATOM 769 C C . PRO A 1 94 ? -1.848 -11.427 8.423 1.00 87.75 94 PRO A C 1
ATOM 771 O O . PRO A 1 94 ? -2.974 -10.917 8.509 1.00 87.75 94 PRO A O 1
ATOM 774 N N . GLY A 1 95 ? -1.573 -12.551 7.755 1.00 89.38 95 GLY A N 1
ATOM 775 C CA . GLY A 1 95 ? -2.519 -13.299 6.922 1.00 89.38 95 GLY A CA 1
ATOM 776 C C . GLY A 1 95 ? -2.724 -12.716 5.523 1.00 89.38 95 GLY A C 1
ATOM 777 O O . GLY A 1 95 ? -3.639 -13.147 4.831 1.00 89.38 95 GLY A O 1
ATOM 778 N N . LEU A 1 96 ? -1.937 -11.707 5.125 1.00 91.88 96 LEU A N 1
ATOM 779 C CA . LEU A 1 96 ? -1.968 -11.188 3.764 1.00 91.88 96 LEU A CA 1
ATOM 780 C C . LEU A 1 96 ? -1.069 -12.038 2.868 1.00 91.88 96 LEU A C 1
ATOM 782 O O . LEU A 1 96 ? 0.153 -11.947 2.944 1.00 91.88 96 LEU A O 1
ATOM 786 N N . GLU A 1 97 ? -1.700 -12.828 2.010 1.00 91.94 97 GLU A N 1
ATOM 787 C CA . GLU A 1 97 ? -1.038 -13.608 0.969 1.00 91.94 97 GLU A CA 1
ATOM 788 C C . GLU A 1 97 ? -1.192 -12.892 -0.373 1.00 91.94 97 GLU A C 1
ATOM 790 O O . GLU A 1 97 ? -2.285 -12.440 -0.728 1.00 91.94 97 GLU A O 1
ATOM 795 N N . ILE A 1 98 ? -0.083 -12.756 -1.099 1.00 93.75 98 ILE A N 1
ATOM 796 C CA . ILE A 1 98 ? -0.025 -12.048 -2.376 1.00 93.75 98 ILE A CA 1
ATOM 797 C C . ILE A 1 98 ? 0.426 -13.026 -3.452 1.00 93.75 98 ILE A C 1
ATOM 799 O O . ILE A 1 98 ? 1.564 -13.489 -3.447 1.00 93.75 98 ILE A O 1
ATOM 803 N N . ASP A 1 99 ? -0.464 -13.293 -4.401 1.00 94.81 99 ASP A N 1
ATOM 804 C CA . ASP A 1 99 ? -0.091 -13.854 -5.694 1.00 94.81 99 ASP A CA 1
ATOM 805 C C . ASP A 1 99 ? 0.509 -12.721 -6.534 1.00 94.81 99 ASP A C 1
ATOM 807 O O . ASP A 1 99 ? -0.186 -11.769 -6.896 1.00 94.81 99 ASP A O 1
ATOM 811 N N . ILE A 1 100 ? 1.815 -12.796 -6.797 1.00 96.19 100 ILE A N 1
ATOM 812 C CA . ILE A 1 100 ? 2.558 -11.737 -7.487 1.00 96.19 100 ILE A CA 1
ATOM 813 C C . ILE A 1 100 ? 2.057 -11.549 -8.923 1.00 96.19 100 ILE A C 1
ATOM 815 O O . ILE A 1 100 ? 1.956 -10.414 -9.390 1.00 96.19 100 ILE A O 1
ATOM 819 N N . ASP A 1 101 ? 1.730 -12.634 -9.622 1.00 95.69 101 ASP A N 1
ATOM 820 C CA . ASP A 1 101 ? 1.286 -12.577 -11.014 1.00 95.69 101 ASP A CA 1
ATOM 821 C C . ASP A 1 101 ? -0.098 -11.935 -11.107 1.00 95.69 101 ASP A C 1
ATOM 823 O O . ASP A 1 101 ? -0.308 -11.002 -11.890 1.00 95.69 101 ASP A O 1
ATOM 827 N N . HIS A 1 102 ? -1.014 -12.344 -10.227 1.00 95.00 102 HIS A N 1
ATOM 828 C CA . HIS A 1 102 ? -2.329 -11.715 -10.105 1.00 95.00 102 HIS A CA 1
ATOM 829 C C . HIS A 1 102 ? -2.228 -10.249 -9.665 1.00 95.00 102 HIS A C 1
ATOM 831 O O . HIS A 1 102 ? -2.924 -9.385 -10.200 1.00 95.00 102 HIS A O 1
ATOM 837 N N . PHE A 1 103 ? -1.338 -9.937 -8.723 1.00 96.06 103 PHE A N 1
ATOM 838 C CA . PHE A 1 103 ? -1.112 -8.571 -8.255 1.00 96.06 103 PHE A CA 1
ATOM 839 C C . PHE A 1 103 ? -0.648 -7.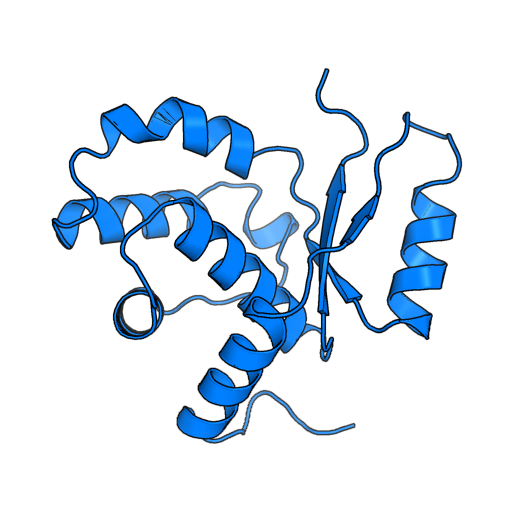666 -9.400 1.00 96.06 103 PHE A C 1
ATOM 841 O O . PHE A 1 103 ? -1.230 -6.601 -9.599 1.00 96.06 103 PHE A O 1
ATOM 848 N N . ILE A 1 104 ? 0.350 -8.100 -10.181 1.00 96.62 104 ILE A N 1
ATOM 849 C CA . ILE A 1 104 ? 0.878 -7.355 -11.335 1.00 96.62 104 ILE A CA 1
ATOM 850 C C . ILE A 1 104 ? -0.199 -7.160 -12.404 1.00 96.62 104 ILE A C 1
ATOM 852 O O . ILE A 1 104 ? -0.331 -6.055 -12.934 1.00 96.62 104 ILE A O 1
ATOM 856 N N . ALA A 1 105 ? -0.975 -8.205 -12.708 1.00 95.31 105 ALA A N 1
ATOM 857 C CA . ALA A 1 105 ? -2.016 -8.163 -13.734 1.00 95.31 105 ALA A CA 1
ATOM 858 C C . ALA A 1 105 ? -3.122 -7.135 -13.437 1.00 95.31 105 ALA A C 1
ATOM 860 O O . ALA A 1 105 ? -3.764 -6.643 -14.363 1.00 95.31 105 ALA A O 1
ATOM 861 N N . ASN A 1 106 ? -3.325 -6.785 -12.163 1.00 95.38 106 ASN A N 1
ATOM 862 C CA . ASN A 1 106 ? -4.387 -5.883 -11.718 1.00 95.38 106 ASN A CA 1
ATOM 863 C C . ASN A 1 106 ? -3.876 -4.516 -11.215 1.00 95.38 106 ASN A C 1
ATOM 865 O O . ASN A 1 106 ? -4.603 -3.794 -10.521 1.00 95.38 106 ASN A O 1
ATOM 869 N N . LEU A 1 107 ? -2.636 -4.137 -11.540 1.00 95.75 107 LEU A N 1
ATOM 870 C CA . LEU A 1 107 ? -2.143 -2.775 -11.308 1.00 95.75 107 LEU A CA 1
ATOM 871 C C . LEU A 1 107 ? -2.746 -1.803 -12.327 1.00 95.75 107 LEU A C 1
ATOM 873 O O . LEU A 1 107 ? -2.742 -2.062 -13.527 1.00 95.75 107 LEU A O 1
ATOM 877 N N . GLU A 1 108 ? -3.193 -0.631 -11.866 1.00 94.62 108 GLU A N 1
ATOM 878 C CA . GLU A 1 108 ? -3.649 0.433 -12.780 1.00 94.62 108 GLU A CA 1
ATOM 879 C C . GLU A 1 108 ? -2.479 1.191 -13.428 1.00 94.62 108 GLU A C 1
ATOM 881 O O . GLU A 1 108 ? -2.637 1.823 -14.469 1.00 94.62 108 GLU A O 1
ATOM 886 N N . SER A 1 109 ? -1.295 1.143 -12.814 1.00 96.62 109 SER A N 1
ATOM 887 C CA . SER A 1 109 ? -0.052 1.687 -13.363 1.00 96.62 109 SER A CA 1
ATOM 888 C C . SER A 1 109 ? 1.157 0.943 -12.797 1.00 96.62 109 SER A C 1
ATOM 890 O O . SER A 1 109 ? 1.150 0.505 -11.646 1.00 96.62 109 SER A O 1
ATOM 892 N N . ARG A 1 110 ? 2.238 0.842 -13.575 1.00 96.62 110 ARG A N 1
ATOM 893 C CA . ARG A 1 110 ? 3.512 0.259 -13.123 1.00 96.62 110 ARG A CA 1
ATOM 894 C C . ARG A 1 110 ? 4.340 1.293 -12.355 1.00 96.62 110 ARG A C 1
ATOM 896 O O . ARG A 1 110 ? 5.428 1.674 -12.769 1.00 96.62 110 ARG A O 1
ATOM 903 N N . SER A 1 111 ? 3.785 1.806 -11.257 1.00 96.25 111 SER A N 1
ATOM 904 C CA . SER A 1 111 ? 4.407 2.852 -10.441 1.00 96.25 111 SER A CA 1
ATOM 905 C C . SER A 1 111 ? 4.495 2.453 -8.972 1.00 96.25 111 SER A C 1
ATOM 907 O O . SER A 1 111 ? 3.617 1.778 -8.434 1.00 96.25 111 SER A O 1
ATOM 909 N N . TYR A 1 112 ? 5.541 2.922 -8.291 1.00 95.75 112 TYR A N 1
ATOM 910 C CA . TYR A 1 112 ? 5.721 2.662 -6.864 1.00 95.75 112 TYR A CA 1
ATOM 911 C C . TYR A 1 112 ? 4.519 3.098 -5.997 1.00 95.75 112 TYR A C 1
ATOM 913 O O . TYR A 1 112 ? 4.064 2.299 -5.177 1.00 95.75 112 TYR A O 1
ATOM 921 N N . PRO A 1 113 ? 3.922 4.298 -6.185 1.00 93.94 113 PRO A N 1
ATOM 922 C CA . PRO A 1 113 ? 2.735 4.690 -5.427 1.00 93.94 113 PRO A CA 1
ATOM 923 C C . PRO A 1 113 ? 1.547 3.747 -5.631 1.00 93.94 113 PRO A C 1
ATOM 925 O O . PRO A 1 113 ? 0.819 3.476 -4.680 1.00 93.94 113 PRO A O 1
ATOM 928 N N . GLU A 1 114 ? 1.343 3.242 -6.848 1.00 95.50 114 GLU A N 1
ATOM 929 C CA . GLU A 1 114 ? 0.265 2.298 -7.143 1.00 95.50 114 GLU A CA 1
ATOM 930 C C . GLU A 1 114 ? 0.476 0.954 -6.442 1.00 95.50 114 GLU A C 1
ATOM 932 O O . GLU A 1 114 ? -0.455 0.444 -5.822 1.00 95.50 114 GLU A O 1
ATOM 937 N N . ILE A 1 115 ? 1.708 0.437 -6.440 1.00 95.75 115 ILE A N 1
ATOM 938 C CA . ILE A 1 115 ? 2.076 -0.783 -5.707 1.00 95.75 115 ILE A CA 1
ATOM 939 C C . ILE A 1 115 ? 1.757 -0.619 -4.216 1.00 95.75 115 ILE A C 1
ATOM 941 O O . ILE A 1 115 ? 1.067 -1.453 -3.630 1.00 95.75 115 ILE A O 1
ATOM 945 N N . VAL A 1 116 ? 2.188 0.490 -3.604 1.00 93.25 116 VAL A N 1
ATOM 946 C CA . VAL A 1 116 ? 1.915 0.777 -2.187 1.00 93.25 116 VAL A CA 1
ATOM 947 C C . VAL A 1 116 ? 0.409 0.845 -1.924 1.00 93.25 116 VAL A C 1
ATOM 949 O O . VAL A 1 116 ? -0.087 0.175 -1.017 1.00 93.25 116 VAL A O 1
ATOM 952 N N . ARG A 1 117 ? -0.345 1.612 -2.724 1.00 94.12 117 ARG A N 1
ATOM 953 C CA . ARG A 1 117 ? -1.808 1.714 -2.580 1.00 94.12 117 ARG A CA 1
ATOM 954 C C . ARG A 1 117 ? -2.481 0.351 -2.693 1.00 94.12 117 ARG A C 1
ATOM 956 O O . ARG A 1 117 ? -3.369 0.052 -1.898 1.00 94.12 117 ARG A O 1
ATOM 963 N N . ARG A 1 118 ? -2.046 -0.479 -3.643 1.00 95.50 118 ARG A N 1
ATOM 964 C CA . ARG A 1 118 ? -2.566 -1.832 -3.845 1.00 95.50 118 ARG A CA 1
ATOM 965 C C . ARG A 1 118 ? -2.323 -2.715 -2.621 1.00 95.50 118 ARG A C 1
ATOM 967 O O . ARG A 1 118 ? -3.279 -3.320 -2.149 1.00 95.50 118 ARG A O 1
ATOM 974 N N . PHE A 1 119 ? -1.119 -2.723 -2.040 1.00 94.75 119 PHE A N 1
ATOM 975 C CA . PHE A 1 119 ? -0.838 -3.463 -0.798 1.00 94.75 119 PHE A CA 1
ATOM 976 C C . PHE A 1 119 ? -1.764 -3.051 0.353 1.00 94.75 119 PHE A C 1
ATOM 978 O O . PHE A 1 119 ? -2.341 -3.896 1.039 1.00 94.75 119 PHE A O 1
ATOM 985 N N . TYR A 1 120 ? -1.945 -1.746 0.555 1.00 94.12 120 TYR A N 1
ATOM 986 C CA . TYR A 1 120 ? -2.846 -1.241 1.591 1.00 94.12 120 TYR A CA 1
ATOM 987 C C . TYR A 1 120 ? -4.321 -1.566 1.313 1.00 94.12 120 TYR A C 1
ATOM 989 O O . TYR A 1 120 ? -5.077 -1.811 2.255 1.00 94.12 120 TYR A O 1
ATOM 997 N N . ALA A 1 121 ? -4.738 -1.586 0.046 1.00 95.12 121 ALA A N 1
ATOM 998 C CA . ALA A 1 121 ? -6.093 -1.951 -0.347 1.00 95.12 121 ALA A CA 1
ATOM 999 C C . ALA A 1 121 ? -6.370 -3.452 -0.159 1.00 95.12 121 ALA A C 1
ATOM 1001 O O . ALA A 1 121 ? -7.418 -3.796 0.381 1.00 95.12 121 ALA A O 1
ATOM 1002 N N . GLU A 1 122 ? -5.427 -4.329 -0.514 1.00 95.12 122 GLU A N 1
ATOM 1003 C CA . GLU A 1 122 ? -5.490 -5.774 -0.233 1.00 95.12 122 GLU A CA 1
ATOM 1004 C C . GLU A 1 122 ? -5.586 -6.037 1.275 1.00 95.12 122 GLU A C 1
ATOM 1006 O O . GLU A 1 122 ? -6.431 -6.801 1.746 1.00 95.12 122 GLU A O 1
ATOM 1011 N N . TRP A 1 123 ? -4.776 -5.328 2.065 1.00 94.12 123 TRP A N 1
ATOM 1012 C CA . TRP A 1 123 ? -4.839 -5.398 3.520 1.00 94.12 123 TRP A CA 1
ATOM 1013 C C . TRP A 1 123 ? -6.195 -4.956 4.077 1.00 94.12 123 TRP A C 1
ATOM 1015 O O . TRP A 1 123 ? -6.777 -5.620 4.937 1.00 94.12 123 TRP A O 1
ATOM 1025 N N . ALA A 1 124 ? -6.708 -3.822 3.603 1.00 93.81 124 ALA A N 1
ATOM 1026 C CA . ALA A 1 124 ? -8.003 -3.317 4.025 1.00 93.81 124 ALA A CA 1
ATOM 1027 C C . ALA A 1 124 ? -9.137 -4.273 3.625 1.00 93.81 124 ALA A C 1
ATOM 1029 O O . ALA A 1 124 ? -10.002 -4.555 4.457 1.00 93.81 124 ALA A O 1
ATOM 1030 N N . TYR A 1 125 ? -9.084 -4.839 2.417 1.00 94.44 125 TYR A N 1
ATOM 1031 C CA . TYR A 1 125 ? -10.007 -5.877 1.963 1.00 94.44 125 TYR A CA 1
ATOM 1032 C C . TYR A 1 125 ? -10.000 -7.082 2.912 1.00 94.44 125 TYR A C 1
ATOM 1034 O O . TYR A 1 125 ? -11.051 -7.451 3.436 1.00 94.44 125 TYR A O 1
ATOM 1042 N N . LEU A 1 126 ? -8.817 -7.621 3.234 1.00 93.56 126 LEU A N 1
ATOM 1043 C CA . LEU A 1 126 ? -8.652 -8.743 4.167 1.00 93.56 126 LEU A CA 1
ATOM 1044 C C . LEU A 1 126 ? -9.245 -8.455 5.558 1.00 93.56 126 LEU A C 1
ATOM 1046 O O . LEU A 1 126 ? -9.714 -9.363 6.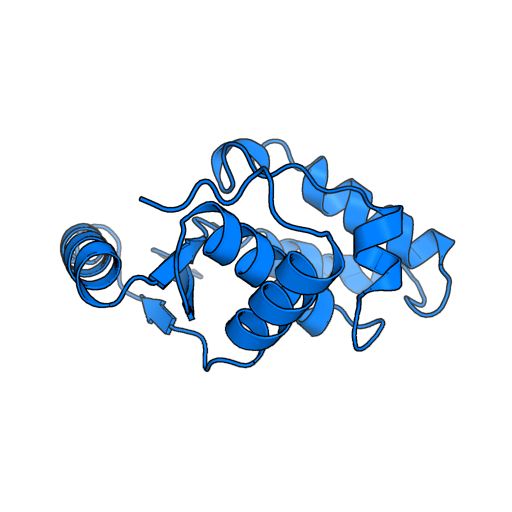242 1.00 93.56 126 LEU A O 1
ATOM 1050 N N . LYS A 1 127 ? -9.236 -7.194 6.005 1.00 91.00 127 LYS A N 1
ATOM 1051 C CA . LYS A 1 127 ? -9.818 -6.776 7.293 1.00 91.00 127 LYS A CA 1
ATOM 1052 C C . LYS A 1 127 ? -11.298 -6.404 7.228 1.00 91.00 127 LYS A C 1
ATOM 1054 O O . LYS A 1 127 ? -11.832 -5.936 8.234 1.00 91.00 127 LYS A O 1
ATOM 1059 N N . GLY A 1 128 ? -11.963 -6.590 6.086 1.00 92.19 128 GLY A N 1
ATOM 1060 C CA . GLY A 1 128 ? -13.357 -6.182 5.890 1.00 92.19 128 GLY A CA 1
ATOM 1061 C C . GLY A 1 128 ? -13.554 -4.663 5.986 1.00 92.19 128 GLY A C 1
ATOM 1062 O O . GLY A 1 128 ? -14.647 -4.183 6.300 1.00 92.19 128 GLY A O 1
ATOM 1063 N N . ALA A 1 129 ? -12.483 -3.897 5.772 1.00 92.75 129 ALA A N 1
ATOM 1064 C CA . ALA A 1 129 ? -12.499 -2.445 5.748 1.00 92.75 129 ALA A CA 1
ATOM 1065 C C . ALA A 1 129 ? -12.918 -1.931 4.365 1.00 92.75 129 ALA A C 1
ATOM 1067 O O . ALA A 1 129 ? -12.751 -2.605 3.353 1.00 92.75 129 ALA A O 1
ATOM 1068 N N . HIS A 1 130 ? -13.458 -0.713 4.319 1.00 93.00 130 HIS A N 1
ATOM 1069 C CA . HIS A 1 130 ? -13.820 -0.044 3.059 1.00 93.00 130 HIS A CA 1
ATOM 1070 C C . HIS A 1 130 ? -12.902 1.144 2.736 1.00 93.00 130 HIS A C 1
ATOM 1072 O O . HIS A 1 130 ? -13.064 1.794 1.709 1.00 93.00 130 HIS A O 1
ATOM 10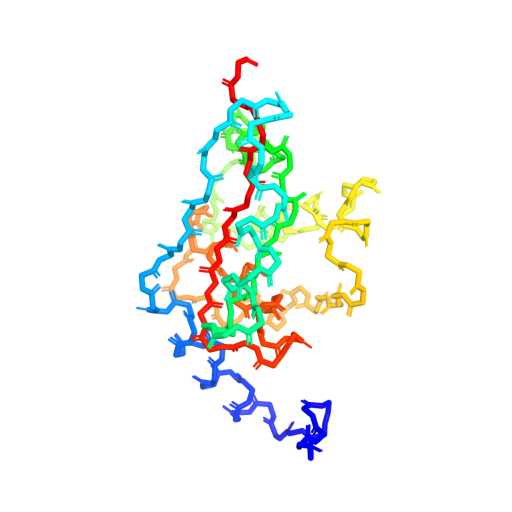78 N N . ARG A 1 131 ? -11.936 1.426 3.617 1.00 93.31 13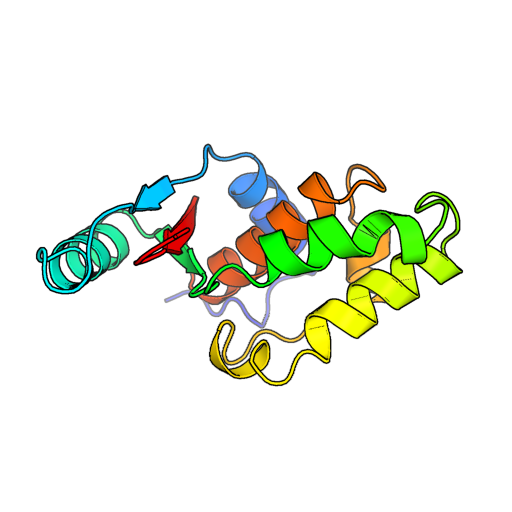1 ARG A N 1
ATOM 1079 C CA . ARG A 1 131 ? -10.896 2.445 3.456 1.00 93.31 131 ARG A CA 1
ATOM 1080 C C . ARG A 1 131 ? -9.563 1.892 3.924 1.00 93.31 131 ARG A C 1
ATOM 1082 O O . ARG A 1 131 ? -9.525 0.986 4.757 1.00 93.31 131 ARG A O 1
ATOM 1089 N N . TRP A 1 132 ? -8.483 2.491 3.452 1.00 93.12 132 TRP A N 1
ATOM 1090 C CA . TRP A 1 132 ? -7.125 2.126 3.834 1.00 93.12 132 TRP A CA 1
ATOM 1091 C C . TRP A 1 132 ? -6.394 3.300 4.489 1.00 93.12 132 TRP A C 1
ATOM 1093 O O . TRP A 1 132 ? -6.809 4.460 4.401 1.00 93.12 132 TRP A O 1
ATOM 1103 N N . GLY A 1 133 ? -5.314 2.993 5.198 1.00 90.06 133 GLY A N 1
ATOM 1104 C CA . GLY A 1 133 ? -4.541 4.011 5.889 1.00 90.06 133 GLY A CA 1
ATOM 1105 C C . GLY A 1 133 ? -3.271 3.477 6.523 1.00 90.06 133 GLY A C 1
ATOM 1106 O O . GLY A 1 133 ? -3.062 2.269 6.614 1.00 90.06 133 GLY A O 1
ATOM 1107 N N . GLY A 1 134 ? -2.439 4.392 7.004 1.00 86.69 134 GLY A N 1
ATOM 1108 C CA . GLY A 1 134 ? -1.219 4.082 7.741 1.00 86.69 134 GLY A CA 1
ATOM 1109 C C . GLY A 1 134 ? -1.260 4.683 9.139 1.00 86.69 134 GLY A C 1
ATOM 1110 O O . GLY A 1 134 ? -1.806 5.767 9.354 1.00 86.69 134 GLY A O 1
ATOM 1111 N N . LYS A 1 135 ? -0.665 3.988 10.104 1.00 81.94 135 LYS A N 1
ATOM 1112 C CA . LYS A 1 135 ? -0.310 4.596 11.386 1.00 81.94 135 LYS A CA 1
ATOM 1113 C C . LYS A 1 135 ? 1.200 4.567 11.523 1.00 81.94 135 LYS A C 1
ATOM 1115 O O . LYS A 1 135 ? 1.766 3.483 11.647 1.00 81.94 135 LYS A O 1
ATOM 1120 N N . THR A 1 136 ? 1.800 5.743 11.648 1.00 69.44 136 THR A N 1
ATOM 1121 C CA . THR A 1 136 ? 3.241 5.868 11.855 1.00 69.44 136 THR A CA 1
ATOM 1122 C C . THR A 1 136 ? 3.497 6.632 13.153 1.00 69.44 136 THR A C 1
ATOM 1124 O O . THR A 1 136 ? 3.040 7.766 13.279 1.00 69.44 136 THR A O 1
ATOM 1127 N N . PRO A 1 137 ? 4.161 6.020 14.152 1.00 52.69 137 PRO A N 1
ATOM 1128 C CA . PRO A 1 137 ? 4.476 6.702 15.404 1.00 52.69 137 PRO A CA 1
ATOM 1129 C C . PRO A 1 137 ? 5.642 7.700 15.294 1.00 52.69 137 PRO A C 1
ATOM 1131 O O . PRO A 1 137 ? 5.706 8.586 16.132 1.00 52.69 137 PRO A O 1
ATOM 1134 N N . ASP A 1 138 ? 6.525 7.577 14.294 1.00 52.47 138 ASP A N 1
ATOM 1135 C CA . ASP A 1 138 ? 7.582 8.557 13.996 1.00 52.47 138 ASP A CA 1
ATOM 1136 C C . ASP A 1 138 ? 8.141 8.372 12.569 1.00 52.47 138 ASP A C 1
ATOM 1138 O O . ASP A 1 138 ? 8.317 7.237 12.119 1.00 52.47 138 ASP A O 1
ATOM 1142 N N . TYR A 1 139 ? 8.421 9.481 11.873 1.00 52.06 139 TYR A N 1
ATOM 1143 C CA . TYR A 1 139 ? 9.242 9.550 10.643 1.00 52.06 139 TYR A CA 1
ATOM 1144 C C . TYR A 1 139 ? 10.525 10.367 10.898 1.00 52.06 139 TYR A C 1
ATOM 1146 O O . TYR A 1 139 ? 11.015 11.050 9.999 1.00 52.06 139 TYR A O 1
ATOM 1154 N N . SER A 1 140 ? 11.016 10.362 12.138 1.00 44.44 140 SER A N 1
ATOM 1155 C CA . SER A 1 140 ? 12.294 10.967 12.523 1.00 44.44 140 SER A CA 1
ATOM 1156 C C . SER A 1 140 ? 13.476 10.149 12.012 1.00 44.44 140 SER A C 1
ATOM 1158 O O . SER A 1 140 ? 13.431 8.910 12.217 1.00 44.44 140 SER A O 1
#

Radius of gyration: 15.26 Å; chains: 1; bounding box: 39×29×41 Å

Sequence (140 aa):
MEDYQTMPLSTKEAKIRQIKNTPPVFIIGSQRSGTSFLYRLIQRHLRIGFGRDNGNFVRLMKLLPYYGDLNDTANLRRLISDIIDIPEFGKRFPGLEIDIDHFIANLESRSYPEIVRRFYAEWAYLKGAHRWGGKTPDYS

pLDDT: mean 87.14, std 11.82, range [44.44, 97.94]